Protein AF-A0A2N6M618-F1 (afdb_monomer)

Secondary structure (DSSP, 8-state):
--BTTTTT-HHHHHHHHHHHHHHHHHHHHHHHHHTTS-S-SEEEE---SEEEEEEE---SSTTTT-EEEEEE--STTPPPBPTT-SEEEETTEEEEEEEEEE--BS-GGG-B--EEEEEEEEESSSSPEEEEEEEEE--

Mean predicted aligned error: 4.78 Å

Radius of gyration: 16.35 Å; Cα contacts (8 Å, |Δi|>4): 254; chains: 1; bounding box: 36×36×44 Å

Solvent-accessible surface area (backbone atoms only — not comparable to full-atom values): 8039 Å² total; per-residue (Å²): 119,62,39,55,86,52,48,85,34,71,69,48,48,51,53,50,54,52,48,42,55,50,36,39,53,48,41,74,76,46,41,82,77,38,73,86,50,70,92,55,78,69,45,81,41,73,73,45,33,25,42,33,37,34,31,30,30,79,62,86,51,61,56,37,65,28,39,34,37,34,52,26,62,91,70,65,77,47,38,36,71,31,90,83,57,49,61,42,64,54,96,87,40,64,37,30,39,48,82,42,79,48,41,31,45,74,56,84,92,59,53,44,72,54,44,68,52,78,47,74,46,81,44,84,62,90,73,66,39,75,50,80,41,83,44,77,50,73,134

Organism: NCBI:txid2019670

Structure (mmCIF, N/CA/C/O backbone):
data_AF-A0A2N6M618-F1
#
_entry.id   AF-A0A2N6M618-F1
#
loop_
_atom_site.group_PDB
_atom_site.id
_atom_site.type_symbol
_atom_site.label_atom_id
_atom_site.label_alt_id
_atom_site.label_comp_id
_atom_site.label_asym_id
_atom_site.label_entity_id
_atom_site.label_seq_id
_atom_site.pdbx_PDB_ins_code
_atom_site.Cartn_x
_atom_site.Cartn_y
_atom_site.Cartn_z
_atom_site.occupancy
_atom_site.B_iso_or_equiv
_atom_site.auth_seq_id
_atom_site.auth_comp_id
_atom_site.auth_asym_id
_atom_site.auth_atom_id
_atom_site.pdbx_PDB_model_num
ATOM 1 N N . MET A 1 1 ? 2.756 5.069 -1.826 1.00 75.69 1 MET A N 1
ATOM 2 C CA . MET A 1 1 ? 3.458 4.538 -3.015 1.00 75.69 1 MET A CA 1
ATOM 3 C C . MET A 1 1 ? 4.900 5.024 -2.992 1.00 75.69 1 MET A C 1
ATOM 5 O O . MET A 1 1 ? 5.102 6.216 -2.778 1.00 75.69 1 MET A O 1
ATOM 9 N N . LEU A 1 2 ? 5.877 4.140 -3.214 1.00 80.00 2 LEU A N 1
ATOM 10 C CA . LEU A 1 2 ? 7.321 4.457 -3.218 1.00 80.00 2 LEU A CA 1
ATOM 11 C C . LEU A 1 2 ? 7.881 4.566 -4.647 1.00 80.00 2 LEU A C 1
ATOM 13 O O . LEU A 1 2 ? 9.013 4.183 -4.950 1.00 80.00 2 LEU A O 1
ATOM 17 N N . GLU A 1 3 ? 7.067 5.099 -5.552 1.00 80.81 3 GLU A N 1
ATOM 18 C CA . GLU A 1 3 ? 7.469 5.371 -6.925 1.00 80.81 3 GLU A CA 1
ATOM 19 C C . GLU A 1 3 ? 8.442 6.549 -6.983 1.00 80.81 3 GLU A C 1
ATOM 21 O O . GLU A 1 3 ? 8.221 7.581 -6.348 1.00 80.81 3 GLU A O 1
ATOM 26 N N . ALA A 1 4 ? 9.487 6.407 -7.797 1.00 85.25 4 ALA A N 1
ATOM 27 C CA . ALA A 1 4 ? 10.642 7.295 -7.850 1.00 85.25 4 ALA A CA 1
ATOM 28 C C . ALA A 1 4 ? 10.324 8.792 -7.975 1.00 85.25 4 ALA A C 1
ATOM 30 O O . ALA A 1 4 ? 11.023 9.609 -7.385 1.00 85.25 4 ALA A O 1
ATOM 31 N N . THR A 1 5 ? 9.301 9.176 -8.739 1.00 83.31 5 THR A N 1
ATOM 32 C CA . THR A 1 5 ? 9.055 10.587 -9.073 1.00 83.31 5 THR A CA 1
ATOM 33 C C . THR A 1 5 ? 8.032 11.280 -8.184 1.00 83.31 5 THR A C 1
ATOM 35 O O . THR A 1 5 ? 8.065 12.506 -8.067 1.00 83.31 5 THR A O 1
ATOM 38 N N . LYS A 1 6 ? 7.101 10.528 -7.587 1.00 85.56 6 LYS A N 1
ATOM 39 C CA . LYS A 1 6 ? 5.949 11.096 -6.873 1.00 85.56 6 LYS A CA 1
ATOM 40 C C . LYS A 1 6 ? 5.994 10.934 -5.360 1.00 85.56 6 LYS A C 1
ATOM 42 O O . LYS A 1 6 ? 5.269 11.659 -4.685 1.00 85.56 6 LYS A O 1
ATOM 47 N N . TRP A 1 7 ? 6.823 10.041 -4.824 1.00 86.50 7 TRP A N 1
ATOM 48 C CA . TRP A 1 7 ? 6.753 9.658 -3.410 1.00 86.50 7 TRP A CA 1
ATOM 49 C C . TRP A 1 7 ? 6.946 10.827 -2.424 1.00 86.50 7 TRP A C 1
ATOM 51 O O . TRP A 1 7 ? 6.263 10.856 -1.407 1.00 86.50 7 TRP A O 1
ATOM 61 N N . ASN A 1 8 ? 7.811 11.802 -2.741 1.00 88.56 8 ASN A N 1
ATOM 62 C CA . ASN A 1 8 ? 8.138 12.937 -1.862 1.00 88.56 8 ASN A CA 1
ATOM 63 C C . ASN A 1 8 ? 7.629 14.298 -2.373 1.00 88.56 8 ASN A C 1
ATOM 65 O O . ASN A 1 8 ? 8.180 15.346 -2.046 1.00 88.56 8 ASN A O 1
ATOM 69 N N . GLN A 1 9 ? 6.632 14.312 -3.260 1.00 90.69 9 GLN A N 1
ATOM 70 C CA . GLN A 1 9 ? 6.069 15.580 -3.737 1.00 90.69 9 GLN A CA 1
ATOM 71 C C . GLN A 1 9 ? 5.127 16.162 -2.688 1.00 90.69 9 GLN A C 1
ATOM 73 O O . GLN A 1 9 ? 4.328 15.418 -2.130 1.00 90.69 9 GLN A O 1
ATOM 78 N N . GLY A 1 10 ? 5.139 17.484 -2.489 1.00 91.06 10 GLY A N 1
ATOM 79 C CA . GLY A 1 10 ? 4.280 18.147 -1.495 1.00 91.06 10 GLY A CA 1
ATOM 80 C C . GLY A 1 10 ? 2.795 17.776 -1.607 1.00 91.06 10 GLY A C 1
ATOM 81 O O . GLY A 1 10 ? 2.137 17.582 -0.595 1.00 91.06 10 GLY A O 1
ATOM 82 N N . GLN A 1 11 ? 2.286 17.564 -2.826 1.00 89.06 11 GLN A N 1
ATOM 83 C CA . GLN A 1 11 ? 0.923 17.063 -3.050 1.00 89.06 11 GLN A CA 1
ATOM 84 C C . GLN A 1 11 ? 0.710 15.643 -2.503 1.00 89.06 11 GLN A C 1
ATOM 86 O O . GLN A 1 11 ? -0.321 15.365 -1.903 1.00 89.06 11 GLN A O 1
ATOM 91 N N . THR A 1 12 ? 1.680 14.745 -2.693 1.00 90.12 12 THR A N 1
ATOM 92 C CA . THR A 1 12 ? 1.642 13.378 -2.152 1.00 90.12 12 THR A CA 1
ATOM 93 C C . THR A 1 12 ? 1.679 13.395 -0.630 1.00 90.12 12 THR A C 1
ATOM 95 O O . THR A 1 12 ? 0.918 12.660 -0.005 1.00 90.12 12 THR A O 1
ATOM 98 N N . LEU A 1 13 ? 2.531 14.245 -0.043 1.00 92.31 13 LEU A N 1
ATOM 99 C CA . LEU A 1 13 ? 2.618 14.407 1.409 1.00 92.31 13 LEU A CA 1
ATOM 100 C C . LEU A 1 13 ? 1.276 14.912 1.963 1.00 92.31 13 LEU A C 1
ATOM 102 O O . LEU A 1 13 ? 0.699 14.256 2.817 1.00 92.31 13 LEU A O 1
ATOM 106 N N . ALA A 1 14 ? 0.711 15.971 1.372 1.00 94.19 14 ALA A N 1
ATOM 107 C CA . ALA A 1 14 ? -0.573 16.535 1.791 1.00 94.19 14 ALA A CA 1
ATOM 108 C C . ALA A 1 14 ? -1.744 15.542 1.671 1.00 94.19 14 ALA A C 1
ATOM 110 O O . ALA A 1 14 ? -2.596 15.484 2.553 1.00 94.19 14 ALA A O 1
ATOM 111 N N . VAL A 1 15 ? -1.800 14.741 0.598 1.00 92.19 15 VAL A N 1
ATOM 112 C CA . VAL A 1 15 ? -2.825 13.689 0.454 1.00 92.19 15 VAL A CA 1
ATOM 113 C C . VAL A 1 15 ? -2.660 12.616 1.523 1.00 92.19 15 VAL A C 1
ATOM 115 O O . VAL A 1 15 ? -3.655 12.152 2.072 1.00 9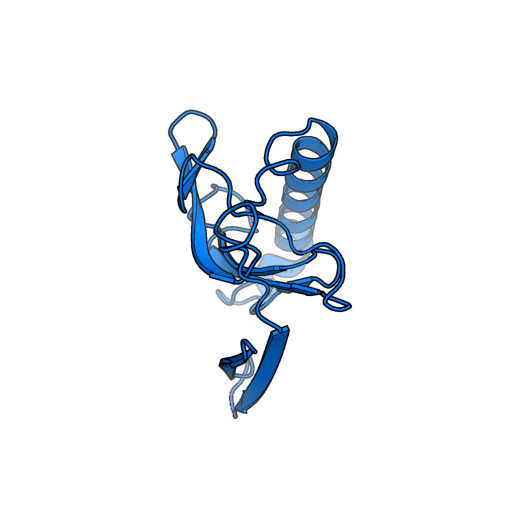2.19 15 VAL A O 1
ATOM 118 N N . ARG A 1 16 ? -1.423 12.211 1.821 1.00 92.25 16 ARG A N 1
ATOM 119 C CA . ARG A 1 16 ? -1.152 11.228 2.870 1.00 92.25 16 ARG A CA 1
ATOM 120 C C . ARG A 1 16 ? -1.566 11.767 4.233 1.00 92.25 16 ARG A C 1
ATOM 122 O O . ARG A 1 16 ? -2.317 11.077 4.906 1.00 92.25 16 ARG A O 1
ATOM 129 N N . ASP A 1 17 ? -1.157 12.980 4.593 1.00 94.38 17 ASP A N 1
ATOM 130 C CA . ASP A 1 17 ? -1.519 13.606 5.870 1.00 94.38 17 ASP A CA 1
ATOM 131 C C . ASP A 1 17 ? -3.041 13.721 5.996 1.00 94.38 17 ASP A C 1
ATOM 133 O O . ASP A 1 17 ? -3.623 13.307 6.993 1.00 94.38 17 ASP A O 1
ATOM 137 N N . ARG A 1 18 ? -3.718 14.135 4.917 1.00 96.31 18 ARG A N 1
ATOM 138 C CA . ARG A 1 18 ? -5.180 14.191 4.902 1.00 96.31 18 ARG A CA 1
ATOM 139 C C . ARG A 1 18 ? -5.834 12.819 5.068 1.00 96.31 18 ARG A C 1
ATOM 141 O O . ARG A 1 18 ? -6.890 12.728 5.689 1.00 96.31 18 ARG A O 1
ATOM 148 N N . LEU A 1 19 ? -5.261 11.765 4.486 1.00 94.06 19 LEU A N 1
ATOM 149 C CA . LEU A 1 19 ? -5.757 10.406 4.695 1.00 94.06 19 LEU A CA 1
ATOM 150 C C . LEU A 1 19 ? -5.608 9.992 6.160 1.00 94.06 19 LEU A C 1
ATOM 152 O O . LEU A 1 19 ? -6.559 9.418 6.681 1.00 94.06 19 LEU A O 1
ATOM 156 N N . ARG A 1 20 ? -4.493 10.328 6.825 1.00 95.12 20 ARG A N 1
ATOM 157 C CA . ARG A 1 20 ? -4.317 10.076 8.269 1.00 95.12 20 ARG A CA 1
ATOM 158 C C . ARG A 1 20 ? -5.435 10.712 9.080 1.00 95.12 20 ARG A C 1
ATOM 160 O O . ARG A 1 20 ? -6.137 10.007 9.793 1.00 95.12 20 ARG A O 1
ATOM 167 N N . ASP A 1 21 ? -5.692 12.003 8.860 1.00 97.19 21 ASP A N 1
ATOM 168 C CA . ASP A 1 21 ? -6.769 12.721 9.554 1.00 97.19 21 ASP A CA 1
ATOM 169 C C . ASP A 1 21 ? -8.134 12.049 9.358 1.00 97.19 21 ASP A C 1
ATOM 171 O O . ASP A 1 21 ? -8.962 12.011 10.266 1.00 97.19 21 ASP A O 1
ATOM 175 N N . VAL A 1 22 ? -8.399 11.545 8.147 1.00 96.62 22 VAL A N 1
ATOM 176 C CA . VAL A 1 22 ? -9.650 10.843 7.846 1.00 96.62 22 VAL A CA 1
ATOM 177 C C . VAL A 1 22 ? -9.715 9.520 8.603 1.00 96.62 22 VAL A C 1
ATOM 179 O O . VAL A 1 22 ? -10.743 9.246 9.215 1.00 96.62 22 VAL A O 1
ATOM 182 N N . PHE A 1 23 ? -8.650 8.716 8.595 1.00 95.75 23 PHE A N 1
ATOM 183 C CA . PHE A 1 23 ? -8.605 7.469 9.359 1.00 95.75 23 PHE A CA 1
ATOM 184 C C . PHE A 1 23 ? -8.770 7.719 10.861 1.00 95.75 23 PHE A C 1
ATOM 186 O O . PHE A 1 23 ? -9.555 7.016 11.494 1.00 95.75 23 PHE A O 1
ATOM 193 N N . ASP A 1 24 ? -8.112 8.740 11.411 1.00 96.50 24 ASP A N 1
ATOM 194 C CA . ASP A 1 24 ? -8.231 9.123 12.821 1.00 96.50 24 ASP A CA 1
ATOM 195 C C . ASP A 1 24 ? -9.655 9.570 13.170 1.00 96.50 24 ASP A C 1
ATOM 197 O O . ASP A 1 24 ? -10.215 9.140 14.179 1.00 96.50 24 ASP A O 1
ATOM 201 N N . ALA A 1 25 ? -10.284 10.379 12.313 1.00 97.06 25 ALA A N 1
ATOM 202 C CA . ALA A 1 25 ? -11.672 10.788 12.499 1.00 97.06 25 ALA A CA 1
ATOM 203 C C . ALA A 1 25 ? -12.631 9.587 12.449 1.00 97.06 25 ALA A C 1
ATOM 205 O O . ALA A 1 25 ? -13.519 9.473 13.290 1.00 97.06 25 ALA A O 1
ATOM 206 N N . VAL A 1 26 ? -12.439 8.649 11.513 1.00 95.19 26 VAL A N 1
ATOM 207 C CA . VAL A 1 26 ? -13.231 7.408 11.476 1.00 95.19 26 VAL A CA 1
ATOM 208 C C . VAL A 1 26 ? -13.000 6.579 12.743 1.00 95.19 26 VAL A C 1
ATOM 210 O O . VAL A 1 26 ? -13.961 6.080 13.324 1.00 95.19 26 VAL A O 1
ATOM 213 N N . ALA A 1 27 ? -11.759 6.461 13.215 1.00 94.50 27 ALA A N 1
ATOM 214 C CA . ALA A 1 27 ? -11.439 5.749 14.449 1.00 94.50 27 ALA A CA 1
ATOM 215 C C . ALA A 1 27 ? -12.157 6.345 15.667 1.00 94.50 27 ALA A C 1
ATOM 217 O O . ALA A 1 27 ? -12.652 5.598 16.509 1.00 94.50 27 ALA A O 1
ATOM 218 N N . ALA A 1 28 ? -12.243 7.674 15.745 1.00 95.62 28 ALA A N 1
ATOM 219 C CA . ALA A 1 28 ? -12.943 8.364 16.822 1.00 95.62 28 ALA A CA 1
ATOM 220 C C . ALA A 1 28 ? -14.449 8.049 16.834 1.00 95.62 28 ALA A C 1
ATOM 222 O O . ALA A 1 28 ? -15.024 7.860 17.904 1.00 95.62 28 ALA A O 1
ATOM 223 N N . GLU A 1 29 ? -15.071 7.940 15.658 1.00 95.50 29 GLU A N 1
ATOM 224 C CA . GLU A 1 29 ? -16.517 7.720 15.531 1.00 95.50 29 GLU A CA 1
ATOM 225 C C . GLU A 1 29 ? -16.925 6.243 15.652 1.00 95.50 29 GLU A C 1
ATOM 227 O O . GLU A 1 29 ? -17.942 5.926 16.268 1.00 95.50 29 GLU A O 1
ATOM 232 N N . VAL A 1 30 ? -16.154 5.318 15.063 1.00 92.88 30 VAL A N 1
ATOM 233 C CA . VAL A 1 30 ? -16.542 3.895 14.965 1.00 92.88 30 VAL A CA 1
ATOM 234 C C . VAL A 1 30 ? -15.525 2.919 15.552 1.00 92.88 30 VAL A C 1
ATOM 236 O O . VAL A 1 30 ? -15.752 1.711 15.519 1.00 92.88 30 VAL A O 1
ATOM 239 N N . GLY A 1 31 ? -14.413 3.392 16.117 1.00 89.38 31 GLY A N 1
ATOM 240 C CA . GLY A 1 31 ? -13.346 2.525 16.630 1.00 89.38 31 GLY A CA 1
ATOM 241 C C . GLY A 1 31 ? -13.798 1.587 17.750 1.00 89.38 31 GLY A C 1
ATOM 242 O O . GLY A 1 31 ? -13.336 0.450 17.824 1.00 89.38 31 GLY A O 1
ATOM 243 N N . SER A 1 32 ? -14.767 2.002 18.571 1.00 91.19 32 SER A N 1
ATOM 244 C CA . SER A 1 32 ? -15.379 1.136 19.588 1.00 91.19 32 SER A CA 1
ATOM 245 C C . SER A 1 32 ? -16.138 -0.053 18.981 1.00 91.19 32 SER A C 1
ATOM 247 O O . SER A 1 32 ? -16.162 -1.124 19.580 1.00 91.19 32 SER A O 1
ATOM 249 N N . LEU A 1 33 ? -16.689 0.103 17.771 1.00 88.50 33 LEU A N 1
ATOM 250 C CA . LEU A 1 33 ? -17.387 -0.949 17.016 1.00 88.50 33 LEU A CA 1
ATOM 251 C C . LEU A 1 33 ? -16.423 -1.909 16.307 1.00 88.50 33 LEU A C 1
ATOM 253 O O . LEU A 1 33 ? -16.813 -2.994 15.865 1.00 88.50 33 LEU A O 1
ATOM 257 N N . ALA A 1 34 ? -15.161 -1.507 16.146 1.00 83.50 34 ALA A N 1
ATOM 258 C CA . ALA A 1 34 ? -14.156 -2.351 15.520 1.00 83.50 34 ALA A CA 1
ATOM 259 C C . ALA A 1 34 ? -13.782 -3.541 16.421 1.00 83.50 34 ALA A C 1
ATOM 261 O O . ALA A 1 34 ? -13.359 -4.570 15.899 1.00 83.50 34 ALA A O 1
ATOM 262 N N . GLU A 1 35 ? -13.984 -3.438 17.743 1.00 84.44 35 GLU A N 1
ATOM 263 C CA . GLU A 1 35 ? -13.703 -4.502 18.724 1.00 84.44 35 GLU A CA 1
ATOM 264 C C . GLU A 1 35 ? -12.271 -5.062 18.594 1.00 84.44 35 GLU A C 1
ATOM 266 O O . GLU A 1 35 ? -12.027 -6.265 18.652 1.00 84.44 35 GLU A O 1
ATOM 271 N N . GLY A 1 36 ? -11.301 -4.171 18.363 1.00 79.25 36 GLY A N 1
ATOM 272 C CA . GLY A 1 36 ? -9.893 -4.534 18.169 1.00 79.25 36 GLY A CA 1
ATOM 273 C C . GLY A 1 36 ? -9.538 -5.032 16.763 1.00 79.25 36 GLY A C 1
ATOM 274 O O . GLY A 1 36 ? -8.379 -5.363 16.516 1.00 79.25 36 GLY A O 1
ATOM 275 N N . ARG A 1 37 ? -10.493 -5.068 15.824 1.00 82.06 37 ARG A N 1
ATOM 276 C CA . ARG A 1 37 ? -10.213 -5.313 14.402 1.00 82.06 37 ARG A CA 1
ATOM 277 C C . ARG A 1 37 ? -9.609 -4.069 13.736 1.00 82.06 37 ARG A C 1
ATOM 279 O O . ARG A 1 37 ? -9.885 -2.951 14.176 1.00 82.06 37 ARG A O 1
ATOM 286 N N . PRO A 1 38 ? -8.828 -4.235 12.654 1.00 80.12 38 PRO A N 1
ATOM 287 C CA . PRO A 1 38 ? -8.426 -3.114 11.813 1.00 80.12 38 PRO A CA 1
ATOM 288 C C . PRO A 1 38 ? -9.648 -2.348 11.290 1.00 80.12 38 PRO A C 1
ATOM 290 O O . PRO A 1 38 ? -10.657 -2.957 10.938 1.00 80.12 38 PRO A O 1
ATOM 293 N N . LEU A 1 39 ? -9.544 -1.020 11.181 1.00 88.81 39 LEU A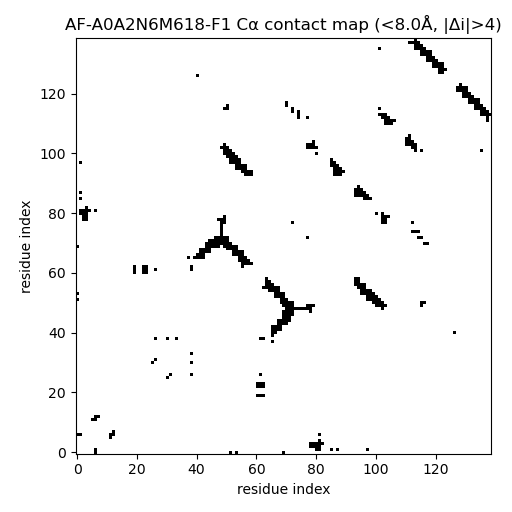 N 1
ATOM 294 C CA . LEU A 1 39 ? -10.591 -0.207 10.542 1.00 88.81 39 LEU A CA 1
ATOM 295 C C . LEU A 1 39 ? -10.753 -0.556 9.059 1.00 88.81 39 LEU A C 1
ATOM 297 O O . LEU A 1 39 ? -11.850 -0.464 8.512 1.00 88.81 39 LEU A O 1
ATOM 301 N N . VAL A 1 40 ? -9.654 -0.956 8.414 1.00 90.88 40 VAL A N 1
ATOM 302 C CA . VAL A 1 40 ? -9.615 -1.435 7.032 1.00 90.88 40 VAL A CA 1
ATOM 303 C C . VAL A 1 40 ? -8.627 -2.594 6.937 1.00 90.88 40 VAL A C 1
ATOM 305 O O . VAL A 1 40 ? -7.458 -2.446 7.285 1.00 90.88 40 VAL A O 1
ATOM 308 N N . ASP A 1 41 ? -9.081 -3.740 6.430 1.00 88.31 41 ASP A N 1
ATOM 309 C CA . ASP A 1 41 ? -8.242 -4.938 6.279 1.00 88.31 41 ASP A CA 1
ATOM 310 C C . ASP A 1 41 ? -7.280 -4.850 5.078 1.00 88.31 41 ASP A C 1
ATOM 312 O O . ASP A 1 41 ? -6.137 -5.317 5.133 1.00 88.31 41 ASP A O 1
ATOM 316 N N . LEU A 1 42 ? -7.747 -4.260 3.972 1.00 91.06 42 LEU A N 1
ATOM 317 C CA . LEU A 1 42 ? -7.010 -4.149 2.715 1.00 91.06 42 LEU A CA 1
ATOM 318 C C . LEU A 1 42 ? -7.467 -2.927 1.914 1.00 91.06 42 LEU A C 1
ATOM 320 O O . LEU A 1 42 ? -8.648 -2.795 1.593 1.00 91.06 42 LEU A O 1
ATOM 324 N N . VAL A 1 43 ? -6.520 -2.083 1.508 1.00 93.12 43 VAL A N 1
ATOM 325 C CA . VAL A 1 43 ? -6.768 -0.988 0.565 1.00 93.12 43 VAL A CA 1
ATOM 326 C C . VAL A 1 43 ? -6.292 -1.380 -0.829 1.00 93.12 43 VAL A C 1
ATOM 328 O O . VAL A 1 43 ? -5.131 -1.737 -1.018 1.00 93.12 43 VAL A O 1
ATOM 331 N N . LEU A 1 44 ? -7.174 -1.255 -1.822 1.00 91.38 44 LEU A N 1
ATOM 332 C CA . LEU A 1 44 ? -6.833 -1.377 -3.240 1.00 91.38 44 LEU A CA 1
ATOM 333 C C . LEU A 1 44 ? -6.837 0.009 -3.882 1.00 91.38 44 LEU A C 1
ATOM 335 O O . LEU A 1 44 ? -7.832 0.728 -3.808 1.00 91.38 44 LEU A O 1
ATOM 339 N N . ASN A 1 45 ? -5.738 0.387 -4.529 1.00 85.88 45 ASN A N 1
ATOM 340 C CA . ASN A 1 45 ? -5.630 1.665 -5.223 1.00 85.88 45 ASN A CA 1
ATOM 341 C C . ASN A 1 45 ? -5.231 1.470 -6.689 1.00 85.88 45 ASN A C 1
ATOM 343 O O . ASN A 1 45 ? -4.172 0.916 -6.986 1.00 85.88 45 ASN A O 1
ATOM 347 N N . SER A 1 46 ? -6.063 1.973 -7.603 1.00 71.50 46 SER A N 1
ATOM 348 C CA . SER A 1 46 ? -5.823 1.928 -9.044 1.00 71.50 46 SER A CA 1
ATOM 349 C C . SER A 1 46 ? -5.403 3.298 -9.567 1.00 71.50 46 SER A C 1
ATOM 351 O O . SER A 1 46 ? -6.245 4.132 -9.897 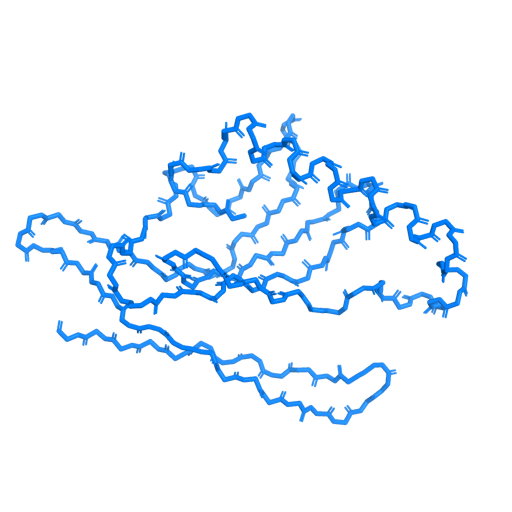1.00 71.50 46 SER A O 1
ATOM 353 N N . HIS A 1 47 ? -4.100 3.549 -9.655 1.00 67.19 47 HIS A N 1
ATOM 354 C CA . HIS A 1 47 ? -3.607 4.759 -10.327 1.00 67.19 47 HIS A CA 1
ATOM 355 C C . HIS A 1 47 ? -2.132 4.687 -10.726 1.00 67.19 47 HIS A C 1
ATOM 357 O O . HIS A 1 47 ? -1.701 5.331 -11.683 1.00 67.19 47 HIS A O 1
ATOM 363 N N . ALA A 1 48 ? -1.323 3.924 -9.994 1.00 63.81 48 ALA A N 1
ATOM 364 C CA . ALA A 1 48 ? 0.090 3.831 -10.315 1.00 63.81 48 ALA A CA 1
ATOM 365 C C . ALA A 1 48 ? 0.315 3.034 -11.593 1.00 63.81 48 ALA A C 1
ATOM 367 O O . ALA A 1 48 ? -0.464 2.155 -11.913 1.00 63.81 48 ALA A O 1
ATOM 368 N N . GLN A 1 49 ? 1.402 3.318 -12.304 1.00 83.69 49 GLN A N 1
ATOM 369 C CA . GLN A 1 49 ? 1.897 2.474 -13.393 1.00 83.69 49 GLN A CA 1
ATOM 370 C C . GL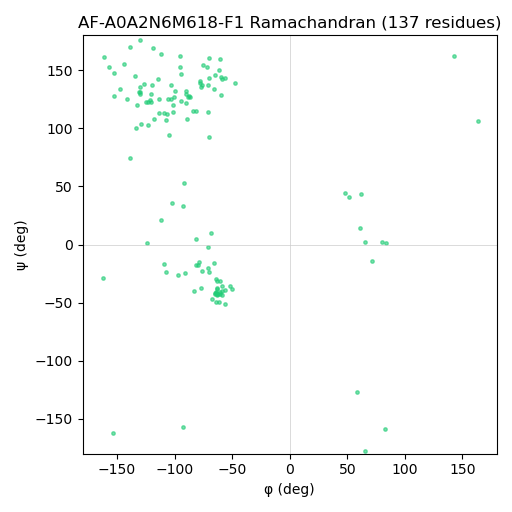N A 1 49 ? 2.917 1.483 -12.803 1.00 83.69 49 GLN A C 1
ATOM 372 O O . GLN A 1 49 ? 4.080 1.447 -13.208 1.00 83.69 49 GLN A O 1
ATOM 377 N N . CYS A 1 50 ? 2.503 0.769 -11.761 1.00 87.81 50 CYS A N 1
ATOM 378 C CA . CYS A 1 50 ? 3.240 -0.297 -11.093 1.00 87.81 50 CYS A CA 1
ATOM 379 C C . CYS A 1 50 ? 2.259 -1.150 -10.278 1.00 87.81 50 CYS A C 1
ATOM 381 O O . CYS A 1 50 ? 1.151 -0.711 -9.955 1.00 87.81 50 CYS A O 1
ATOM 383 N N . LEU A 1 51 ? 2.696 -2.358 -9.935 1.00 91.69 51 LEU A N 1
ATOM 384 C CA . LEU A 1 51 ? 2.103 -3.139 -8.862 1.00 91.69 51 LEU A CA 1
ATOM 385 C C . LEU A 1 51 ? 3.006 -3.008 -7.636 1.00 91.69 51 LEU A C 1
ATOM 387 O O . LEU A 1 51 ? 4.177 -3.373 -7.685 1.00 91.69 51 LEU A O 1
ATOM 391 N N . GLU A 1 52 ? 2.475 -2.480 -6.543 1.00 93.06 52 GLU A N 1
ATOM 392 C CA . GLU A 1 52 ? 3.196 -2.344 -5.282 1.00 93.06 52 GLU A CA 1
ATOM 393 C C . GLU A 1 52 ? 2.344 -2.876 -4.130 1.00 93.06 52 GLU A C 1
ATOM 395 O O . GLU A 1 52 ? 1.181 -2.503 -3.990 1.00 93.06 52 GLU A O 1
ATOM 400 N N . TYR A 1 53 ? 2.938 -3.725 -3.294 1.00 94.81 53 TYR A N 1
ATOM 401 C CA . TYR A 1 53 ? 2.393 -4.068 -1.986 1.00 94.81 53 TYR A CA 1
ATOM 402 C C . TYR A 1 53 ? 3.158 -3.284 -0.924 1.00 94.81 53 TYR A C 1
ATOM 404 O O . TYR A 1 53 ? 4.355 -3.491 -0.716 1.00 94.81 53 TYR A O 1
ATOM 412 N N . LEU A 1 54 ? 2.444 -2.379 -0.268 1.00 94.50 54 LEU A N 1
ATOM 413 C CA . LEU A 1 54 ? 2.917 -1.532 0.809 1.00 94.50 54 LEU A CA 1
ATOM 414 C C . LEU A 1 54 ? 2.186 -1.902 2.098 1.00 94.50 54 LEU A C 1
ATOM 416 O O . LEU A 1 54 ? 0.983 -2.143 2.085 1.00 94.50 54 LEU A O 1
ATOM 420 N N . GLN A 1 55 ? 2.890 -1.869 3.217 1.00 95.88 55 GLN A N 1
ATOM 421 C CA . GLN A 1 55 ? 2.279 -1.903 4.537 1.00 95.88 55 GLN A CA 1
ATOM 422 C C . GLN A 1 55 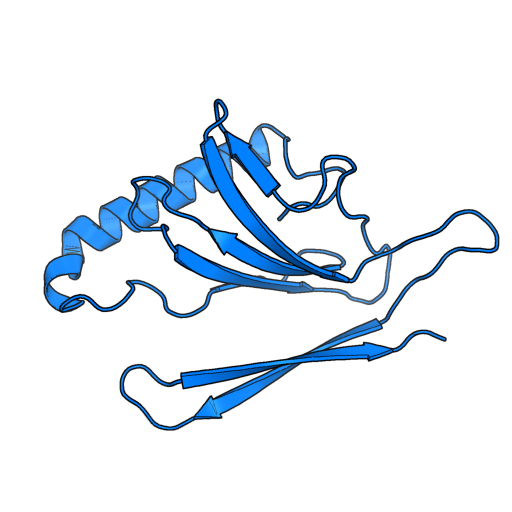? 2.675 -0.637 5.293 1.00 95.88 55 GLN A C 1
ATOM 424 O O . GLN A 1 55 ? 3.858 -0.288 5.320 1.00 95.88 55 GLN A O 1
ATOM 429 N N . THR A 1 56 ? 1.709 0.074 5.872 1.00 95.38 56 THR A N 1
ATOM 430 C CA . THR A 1 56 ? 2.013 1.118 6.862 1.00 95.38 56 THR A CA 1
ATOM 431 C C . THR A 1 56 ? 2.507 0.445 8.138 1.00 95.38 56 THR A C 1
ATOM 433 O O . THR A 1 56 ? 2.055 -0.639 8.482 1.00 95.38 56 THR A O 1
ATOM 436 N N . MET A 1 57 ? 3.470 1.043 8.827 1.00 95.69 57 MET A N 1
ATOM 437 C CA . MET A 1 57 ? 3.981 0.506 10.092 1.00 95.69 57 MET A CA 1
ATOM 438 C C . MET A 1 57 ? 3.207 1.135 11.254 1.00 95.69 57 MET A C 1
ATOM 440 O O . MET A 1 57 ? 2.087 1.609 11.067 1.00 95.69 57 MET A O 1
ATOM 444 N N . ASP A 1 58 ? 3.790 1.158 12.448 1.00 94.12 58 ASP A N 1
ATOM 445 C CA . ASP A 1 58 ? 3.273 1.960 13.550 1.00 94.12 58 ASP A CA 1
ATOM 446 C C . ASP A 1 58 ? 3.493 3.453 13.255 1.00 94.12 58 ASP A C 1
ATOM 448 O O . ASP A 1 58 ? 4.558 4.013 13.526 1.00 94.12 58 ASP A O 1
ATOM 452 N N . THR A 1 59 ? 2.497 4.106 12.652 1.00 92.56 59 THR A N 1
ATOM 453 C CA . THR A 1 59 ? 2.544 5.544 12.363 1.00 92.56 59 THR A CA 1
ATOM 454 C C . THR A 1 59 ? 2.166 6.374 13.586 1.00 92.56 59 THR A C 1
ATOM 456 O O . THR A 1 59 ? 2.583 7.527 13.670 1.00 92.56 59 THR A O 1
ATOM 459 N N . GLY A 1 60 ? 1.515 5.779 14.590 1.00 92.50 60 GLY A N 1
ATOM 460 C CA . GLY A 1 60 ? 0.874 6.484 15.706 1.00 92.50 60 GLY A CA 1
ATOM 461 C C . GLY A 1 60 ? -0.541 6.981 15.383 1.00 92.50 60 GLY A C 1
ATOM 462 O O . GLY A 1 60 ? -1.172 7.592 16.238 1.00 92.50 60 GLY A O 1
ATOM 463 N N . HIS A 1 61 ? -1.030 6.695 14.176 1.00 93.75 61 HIS A N 1
ATOM 464 C CA . HIS A 1 61 ? -2.358 7.058 13.690 1.00 93.75 61 HIS A CA 1
ATOM 465 C C . HIS A 1 61 ? -3.175 5.807 13.356 1.00 93.75 61 HIS A C 1
ATOM 467 O O . HIS A 1 61 ? -2.649 4.688 13.285 1.00 93.75 61 HIS A O 1
ATOM 473 N N . ALA A 1 62 ? -4.468 5.991 13.121 1.00 93.50 62 ALA A N 1
ATOM 474 C CA . ALA A 1 62 ? -5.412 4.919 12.848 1.00 93.50 62 ALA A CA 1
ATOM 475 C C . ALA A 1 62 ? -5.150 4.166 11.531 1.00 93.50 62 ALA A C 1
ATOM 477 O O . ALA A 1 62 ? -5.648 3.051 11.367 1.00 93.50 62 ALA A O 1
ATOM 478 N N . GLU A 1 63 ? -4.341 4.708 10.610 1.00 92.69 63 GLU A N 1
ATOM 479 C CA . GLU A 1 63 ? -3.894 3.976 9.420 1.00 92.69 63 GLU A CA 1
ATOM 480 C C . GLU A 1 63 ? -2.700 3.035 9.654 1.00 92.69 63 GLU A C 1
ATOM 482 O O . GLU A 1 63 ? -2.182 2.457 8.694 1.00 92.69 63 GLU A O 1
ATOM 487 N N . SER A 1 64 ? -2.236 2.872 10.897 1.00 93.19 64 SER A N 1
ATOM 488 C CA . SER A 1 64 ? -1.117 1.984 11.236 1.00 93.19 64 SER A CA 1
ATOM 489 C C . SER A 1 64 ? -1.388 0.524 10.857 1.00 93.19 64 SER A C 1
ATOM 491 O O . SER A 1 64 ? -2.496 0.018 11.022 1.00 93.19 64 SER A O 1
ATOM 493 N N . ASN A 1 65 ? -0.350 -0.192 10.412 1.00 93.12 65 ASN A N 1
ATOM 494 C CA . ASN A 1 65 ? -0.389 -1.629 10.088 1.00 93.12 65 ASN A CA 1
ATOM 495 C C . ASN A 1 65 ? -1.364 -2.046 8.966 1.00 93.12 65 ASN A C 1
ATOM 497 O O . ASN A 1 65 ? -1.619 -3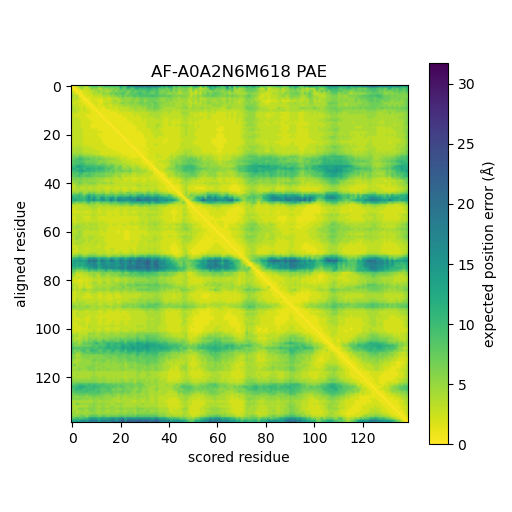.240 8.789 1.00 93.12 65 ASN A O 1
ATOM 501 N N . ILE A 1 66 ? -1.878 -1.099 8.176 1.00 94.00 66 ILE A N 1
ATOM 502 C CA . ILE A 1 66 ? -2.786 -1.363 7.056 1.00 94.00 66 ILE A CA 1
ATOM 503 C C . ILE A 1 66 ? -2.010 -1.882 5.844 1.00 94.00 66 ILE A C 1
ATOM 505 O O . ILE A 1 66 ? -0.944 -1.377 5.479 1.00 94.00 66 ILE A O 1
ATOM 509 N N . ASN A 1 67 ? -2.597 -2.873 5.175 1.00 94.38 67 ASN A N 1
ATOM 510 C CA . ASN A 1 67 ? -2.107 -3.403 3.909 1.00 94.38 67 ASN A CA 1
ATOM 511 C C . ASN A 1 67 ? -2.660 -2.586 2.737 1.00 94.38 67 ASN A C 1
ATOM 513 O O . ASN A 1 67 ? -3.872 -2.435 2.582 1.00 94.38 67 ASN A O 1
ATOM 517 N N . TRP A 1 68 ? -1.769 -2.110 1.875 1.00 94.06 68 TRP A N 1
ATOM 518 C CA . TRP A 1 68 ? -2.083 -1.341 0.678 1.00 94.06 68 TRP A CA 1
ATOM 519 C C . TRP A 1 68 ? -1.554 -2.071 -0.546 1.00 94.06 68 TRP A C 1
ATOM 521 O O . TRP A 1 68 ? -0.354 -2.309 -0.674 1.00 94.06 68 TRP A O 1
ATOM 531 N N . ILE A 1 69 ? -2.434 -2.372 -1.491 1.00 94.06 69 ILE A N 1
ATOM 532 C CA . ILE A 1 69 ? -2.032 -2.833 -2.812 1.00 94.06 69 ILE A CA 1
ATOM 533 C C . ILE A 1 69 ? -2.334 -1.727 -3.801 1.00 94.06 69 ILE A C 1
ATOM 535 O O . ILE A 1 69 ? -3.483 -1.382 -4.082 1.00 94.06 69 ILE A O 1
ATOM 539 N N . VAL A 1 70 ? -1.266 -1.176 -4.348 1.00 90.81 70 VAL A N 1
ATOM 540 C CA . VAL A 1 70 ? -1.338 -0.274 -5.478 1.00 90.81 70 VAL A CA 1
ATOM 541 C C . VAL A 1 70 ? -1.268 -1.143 -6.721 1.00 90.81 70 VAL A C 1
ATOM 543 O O . VAL A 1 70 ? -0.230 -1.725 -7.016 1.00 90.81 70 VAL A O 1
ATOM 546 N N . CYS A 1 71 ? -2.381 -1.275 -7.428 1.00 84.88 71 CYS A N 1
ATOM 547 C CA . CYS A 1 71 ? -2.474 -2.066 -8.644 1.00 84.88 71 CYS A CA 1
ATOM 548 C C . CYS A 1 71 ? -3.118 -1.223 -9.743 1.00 84.88 71 CYS A C 1
ATOM 550 O O . CYS A 1 71 ? -4.326 -0.992 -9.771 1.00 84.88 71 CYS A O 1
ATOM 552 N N . GLY A 1 72 ? -2.291 -0.7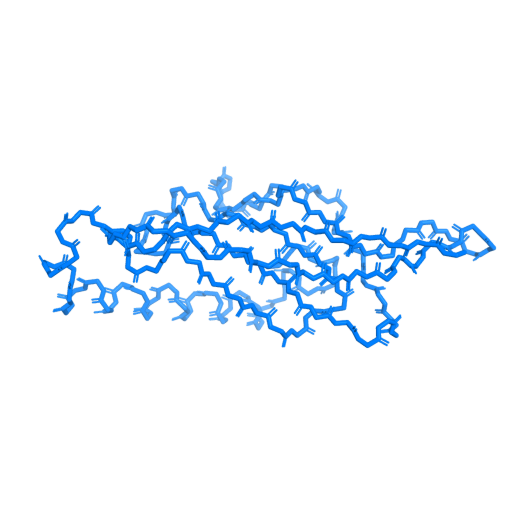46 -10.664 1.00 71.06 72 GLY A N 1
ATOM 553 C CA . GLY A 1 72 ? -2.731 -0.031 -11.849 1.00 71.06 72 GLY A CA 1
ATOM 554 C C . GLY A 1 72 ? -1.709 -0.213 -12.959 1.00 71.06 72 GLY A C 1
ATOM 555 O O . GLY A 1 72 ? -0.511 -0.368 -12.724 1.00 71.06 72 GLY A O 1
ATOM 556 N N . GLY A 1 73 ? -2.169 -0.237 -14.200 1.00 61.25 73 GLY A N 1
ATOM 557 C CA . GLY A 1 73 ? -1.249 -0.337 -15.316 1.00 61.25 73 GLY A CA 1
ATOM 558 C C . GLY A 1 73 ? -1.951 -0.746 -16.584 1.00 61.25 73 GLY A C 1
ATOM 559 O O . GLY A 1 73 ? -2.233 -1.915 -16.799 1.00 61.25 73 GLY A O 1
ATOM 560 N N . SER A 1 74 ? -2.110 0.205 -17.494 1.00 63.53 74 SER A N 1
ATOM 561 C CA . SER A 1 74 ? -2.371 -0.081 -18.905 1.00 63.53 74 SER A CA 1
ATOM 562 C C . SER A 1 74 ? -1.159 -0.712 -19.621 1.00 63.53 74 SER A C 1
ATOM 564 O O . SER A 1 74 ? -1.119 -0.739 -20.844 1.00 63.53 74 SER A O 1
ATOM 566 N N . GLY A 1 75 ? -0.109 -1.122 -18.890 1.00 61.81 75 GLY A N 1
ATOM 567 C CA . GLY A 1 75 ? 1.203 -1.519 -19.427 1.00 61.81 75 GLY A CA 1
ATOM 568 C C . GLY A 1 75 ? 2.043 -0.355 -19.976 1.00 61.81 75 GLY A C 1
ATOM 569 O O . GLY A 1 75 ? 3.256 -0.479 -20.158 1.00 61.81 75 GLY A O 1
ATOM 570 N N . TYR A 1 76 ? 1.437 0.815 -20.196 1.00 64.12 76 TYR A N 1
ATOM 571 C CA . TYR A 1 76 ? 2.109 1.981 -20.753 1.00 64.12 76 TYR A CA 1
ATOM 572 C C . TYR A 1 76 ? 2.778 2.830 -19.661 1.00 64.12 76 TYR A C 1
ATOM 574 O O . TYR A 1 76 ? 2.145 3.257 -18.699 1.00 64.12 76 TYR A O 1
ATOM 582 N N . SER A 1 77 ? 4.070 3.122 -19.846 1.00 76.88 77 SER A N 1
ATOM 583 C CA . SER A 1 77 ? 4.879 4.002 -18.981 1.00 76.88 77 SER A CA 1
ATOM 584 C C . SER A 1 77 ? 5.051 3.548 -17.525 1.00 76.88 77 SER A C 1
ATOM 586 O O . SER A 1 77 ? 5.038 4.369 -16.613 1.00 76.88 77 SER A O 1
ATOM 588 N N . LEU A 1 78 ? 5.313 2.251 -17.320 1.00 86.25 78 LEU A N 1
ATOM 589 C CA . LEU A 1 78 ? 5.666 1.707 -16.006 1.00 86.25 78 LEU A CA 1
ATOM 590 C C . LEU A 1 78 ? 6.740 2.533 -15.285 1.00 86.25 78 LEU A C 1
ATOM 592 O O . LEU A 1 78 ? 7.731 2.988 -15.880 1.00 86.25 78 LEU A O 1
ATOM 596 N N . ARG A 1 79 ? 6.526 2.705 -13.985 1.00 87.81 79 ARG A N 1
ATOM 597 C CA . ARG A 1 79 ? 7.349 3.540 -13.119 1.00 87.81 79 ARG A CA 1
ATOM 598 C C . ARG A 1 79 ? 8.416 2.721 -12.410 1.00 87.81 79 ARG A C 1
ATOM 600 O O . ARG A 1 79 ? 8.345 1.496 -12.373 1.00 87.81 79 ARG A O 1
ATOM 607 N N . ARG A 1 80 ? 9.433 3.406 -11.892 1.00 90.50 80 ARG A N 1
ATOM 608 C CA . ARG A 1 80 ? 10.512 2.782 -11.119 1.00 90.50 80 ARG A CA 1
ATOM 609 C C . ARG A 1 80 ? 10.205 2.887 -9.636 1.00 90.50 80 ARG A C 1
ATOM 611 O O . ARG A 1 80 ? 9.589 3.864 -9.210 1.00 90.50 80 ARG A O 1
ATOM 618 N N . GLN A 1 81 ? 10.720 1.942 -8.863 1.00 91.62 81 GLN A N 1
ATOM 619 C CA . GLN A 1 81 ? 10.879 2.164 -7.435 1.00 91.62 81 GLN A CA 1
ATOM 620 C C . GLN A 1 81 ? 11.904 3.281 -7.236 1.00 91.62 81 GLN A C 1
ATOM 622 O O . GLN A 1 81 ? 12.832 3.440 -8.038 1.00 91.62 81 GLN A O 1
ATOM 627 N N . ARG A 1 82 ? 11.706 4.083 -6.199 1.00 92.25 82 ARG A N 1
ATOM 628 C CA . ARG A 1 82 ? 12.678 5.090 -5.772 1.00 92.25 82 ARG A CA 1
ATOM 629 C C . ARG A 1 82 ? 14.023 4.452 -5.375 1.00 92.25 82 ARG A C 1
ATOM 631 O O . ARG A 1 82 ? 14.083 3.262 -5.069 1.00 92.25 82 ARG A O 1
ATOM 638 N N . ALA A 1 83 ? 15.094 5.242 -5.379 1.00 90.88 83 ALA A N 1
ATOM 639 C CA . ALA A 1 83 ? 16.455 4.746 -5.147 1.00 90.88 83 ALA A CA 1
ATOM 640 C C . ALA A 1 83 ? 16.749 4.449 -3.666 1.00 90.88 83 ALA A C 1
ATOM 642 O O . ALA A 1 83 ? 17.605 3.629 -3.357 1.00 90.88 83 ALA A O 1
ATOM 643 N N . GLU A 1 84 ? 16.002 5.079 -2.761 1.00 91.44 84 GLU A N 1
ATOM 644 C CA . GLU A 1 84 ? 16.092 4.968 -1.302 1.00 91.44 84 GLU A CA 1
ATOM 645 C C . GLU A 1 84 ? 15.604 3.606 -0.775 1.00 91.44 84 GLU A C 1
ATOM 647 O O . GLU A 1 84 ? 15.641 3.342 0.424 1.00 91.44 84 GLU A O 1
ATOM 652 N N . GLY A 1 85 ? 15.130 2.734 -1.667 1.00 90.56 85 GLY A N 1
ATOM 653 C CA . GLY A 1 85 ? 14.692 1.386 -1.341 1.00 90.56 85 GLY A CA 1
ATOM 654 C C . GLY A 1 85 ? 13.265 1.315 -0.802 1.00 90.56 85 GLY A C 1
ATOM 655 O O . GLY A 1 85 ? 12.421 2.194 -1.029 1.00 90.56 85 GLY A O 1
ATOM 656 N N . THR A 1 86 ? 12.995 0.219 -0.099 1.00 95.38 86 THR A N 1
ATOM 657 C CA . THR A 1 86 ? 11.655 -0.232 0.301 1.00 95.38 86 THR A CA 1
ATOM 658 C C . THR A 1 86 ? 11.075 0.495 1.507 1.00 95.38 86 THR A C 1
ATOM 660 O O . THR A 1 86 ? 9.875 0.397 1.739 1.00 95.38 86 THR A O 1
ATOM 663 N N . ASP A 1 87 ? 11.892 1.227 2.261 1.00 96.19 87 ASP A N 1
ATOM 664 C CA . ASP A 1 87 ? 11.540 1.692 3.606 1.00 96.19 87 ASP A CA 1
ATOM 665 C C . ASP A 1 87 ? 11.262 3.190 3.633 1.00 96.19 87 ASP A C 1
ATOM 667 O O . ASP A 1 87 ? 12.166 4.015 3.484 1.00 96.19 87 ASP A O 1
ATOM 671 N N . LEU A 1 88 ? 9.997 3.578 3.767 1.00 94.44 88 LEU A N 1
ATOM 672 C CA . LEU A 1 88 ? 9.595 4.977 3.836 1.00 94.44 88 LEU A CA 1
ATOM 673 C C . LEU A 1 88 ? 9.795 5.494 5.261 1.00 94.44 88 LEU A C 1
ATOM 675 O O . LEU A 1 88 ? 9.122 5.046 6.189 1.00 94.44 88 LEU A O 1
ATOM 679 N N . LEU A 1 89 ? 10.715 6.446 5.401 1.00 93.75 89 LEU A N 1
ATOM 680 C CA . LEU A 1 89 ? 11.026 7.128 6.651 1.00 93.75 89 LEU A CA 1
ATOM 681 C C . LEU A 1 89 ? 10.391 8.526 6.654 1.00 93.75 89 LEU A C 1
ATOM 683 O O . LEU A 1 89 ? 10.474 9.241 5.655 1.00 93.75 89 LEU A O 1
ATOM 687 N N . GLU A 1 90 ? 9.806 8.919 7.779 1.00 91.25 90 GLU A N 1
ATOM 688 C CA . GLU A 1 90 ? 9.415 10.295 8.111 1.00 91.25 90 GLU A CA 1
ATOM 689 C C . GLU A 1 90 ? 10.109 10.653 9.423 1.00 91.25 90 GLU A C 1
ATOM 691 O O . GLU A 1 90 ? 9.981 9.911 10.389 1.00 91.25 90 GLU A O 1
ATOM 696 N N . ASP A 1 91 ? 10.911 11.720 9.448 1.00 89.62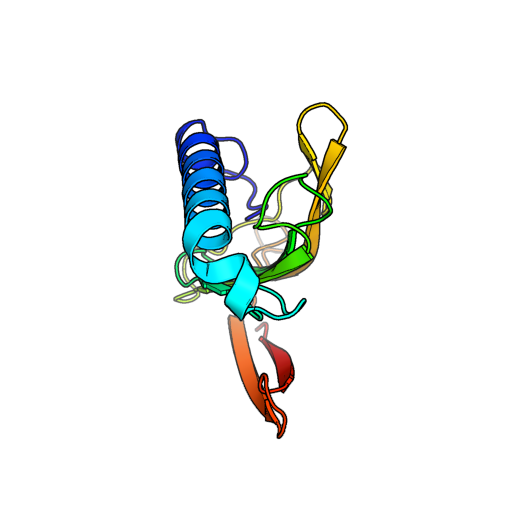 91 ASP A N 1
ATOM 697 C CA . ASP A 1 91 ? 11.675 12.133 10.637 1.00 89.62 91 ASP A CA 1
ATOM 698 C C . ASP A 1 91 ? 12.448 10.981 11.313 1.00 89.62 91 ASP A C 1
ATOM 700 O O . ASP A 1 91 ? 12.442 10.817 12.529 1.00 89.62 91 ASP A O 1
ATOM 704 N N . GLN A 1 92 ? 13.114 10.148 10.498 1.00 91.00 92 GLN A N 1
ATOM 705 C CA . GLN A 1 92 ? 13.838 8.925 10.906 1.00 91.00 92 GLN A CA 1
ATOM 706 C C . GLN A 1 92 ? 12.963 7.791 11.475 1.00 91.00 92 GLN A C 1
ATOM 708 O O . GLN A 1 92 ? 13.480 6.728 11.818 1.00 91.00 92 GLN A O 1
ATOM 713 N N . LYS A 1 93 ? 11.640 7.960 11.517 1.00 94.06 93 LYS A N 1
ATOM 714 C CA . LYS A 1 93 ? 10.676 6.921 11.880 1.00 94.06 93 LYS A CA 1
ATOM 715 C C . LYS A 1 93 ? 10.236 6.153 10.636 1.00 94.06 93 LYS A C 1
ATOM 717 O O . LYS A 1 93 ? 9.810 6.742 9.646 1.00 94.06 93 LYS A O 1
ATOM 722 N N . LEU A 1 94 ? 10.302 4.824 10.684 1.00 95.81 94 LEU A N 1
ATOM 723 C CA . LEU A 1 94 ? 9.761 3.969 9.627 1.00 95.81 94 LEU A CA 1
ATOM 724 C C . LEU A 1 94 ? 8.232 4.015 9.665 1.00 95.81 94 LEU A C 1
ATOM 726 O O . LEU A 1 94 ? 7.623 3.525 10.611 1.00 95.81 94 LEU A O 1
ATOM 730 N N . VAL A 1 95 ? 7.620 4.573 8.623 1.00 95.56 95 VAL A N 1
ATOM 731 C CA . VAL A 1 95 ? 6.160 4.746 8.536 1.00 95.56 95 VAL A CA 1
ATOM 732 C C . VAL A 1 95 ? 5.500 3.791 7.552 1.00 95.56 95 VAL A C 1
ATOM 734 O O . VAL A 1 95 ? 4.312 3.508 7.679 1.00 95.56 95 VAL A O 1
ATOM 737 N N . ALA A 1 96 ? 6.241 3.276 6.571 1.00 95.75 96 ALA A N 1
ATOM 738 C CA . ALA A 1 96 ? 5.737 2.263 5.654 1.00 95.75 96 ALA A CA 1
ATOM 739 C C . ALA A 1 96 ? 6.875 1.450 5.036 1.00 95.75 96 ALA A C 1
ATOM 741 O O . ALA A 1 96 ? 7.984 1.954 4.856 1.00 95.75 96 ALA A O 1
ATOM 742 N N . ARG A 1 97 ? 6.585 0.208 4.651 1.00 97.19 97 ARG A N 1
ATOM 743 C CA . ARG A 1 97 ? 7.516 -0.677 3.949 1.00 97.19 97 ARG A CA 1
ATOM 744 C C . ARG A 1 97 ? 6.866 -1.276 2.711 1.00 97.19 97 ARG A C 1
ATOM 746 O O . ARG A 1 97 ? 5.751 -1.788 2.762 1.00 97.19 97 ARG A O 1
ATOM 753 N N . SER A 1 98 ? 7.580 -1.205 1.596 1.00 95.75 98 SER A N 1
ATOM 754 C CA . SER A 1 98 ? 7.237 -1.876 0.345 1.00 95.75 98 SER A CA 1
ATOM 755 C C . SER A 1 98 ? 7.755 -3.311 0.395 1.00 95.75 98 SER A C 1
ATOM 757 O O . SER A 1 98 ? 8.959 -3.540 0.470 1.00 95.75 98 SER A O 1
ATOM 759 N N . HIS A 1 99 ? 6.844 -4.279 0.385 1.00 95.81 99 HIS A N 1
ATOM 760 C CA . HIS A 1 99 ? 7.165 -5.712 0.424 1.00 95.81 99 HIS A CA 1
ATOM 761 C C . HIS A 1 99 ? 7.320 -6.307 -0.977 1.00 95.81 99 HIS A C 1
ATOM 763 O O . HIS A 1 99 ? 8.003 -7.310 -1.164 1.00 95.81 99 HIS A O 1
ATOM 769 N N . LEU A 1 100 ? 6.684 -5.688 -1.972 1.00 94.25 100 LEU A N 1
ATOM 770 C CA . LEU A 1 100 ? 6.809 -6.048 -3.378 1.00 94.25 100 LEU A CA 1
ATOM 771 C C . LEU A 1 100 ? 6.671 -4.792 -4.228 1.00 94.25 100 LEU A C 1
ATOM 773 O O . LEU A 1 100 ? 5.712 -4.043 -4.061 1.00 94.25 100 LEU A O 1
ATOM 777 N N . PHE A 1 101 ? 7.564 -4.628 -5.201 1.00 93.06 101 PHE A N 1
ATOM 778 C CA . PHE A 1 101 ? 7.443 -3.608 -6.233 1.00 93.06 101 PHE A CA 1
ATOM 779 C C . PHE A 1 101 ? 7.695 -4.220 -7.610 1.00 93.06 101 PHE A C 1
ATOM 781 O O . PHE A 1 101 ? 8.779 -4.724 -7.897 1.00 93.06 101 PHE A O 1
ATOM 788 N N . VAL A 1 102 ? 6.699 -4.137 -8.484 1.00 91.69 102 VAL A N 1
ATOM 789 C CA . VAL A 1 102 ? 6.767 -4.557 -9.882 1.00 91.69 102 VAL A CA 1
ATOM 790 C C . VAL A 1 102 ? 6.528 -3.331 -10.749 1.00 91.69 102 VAL A C 1
ATOM 792 O O . VAL A 1 102 ? 5.421 -2.802 -10.857 1.00 91.69 102 VAL A O 1
ATOM 795 N N . GLY A 1 103 ? 7.598 -2.872 -11.379 1.00 90.00 103 GLY A N 1
ATOM 796 C CA . GLY A 1 103 ? 7.578 -1.752 -12.303 1.00 90.00 103 GLY A CA 1
ATOM 797 C C . GLY A 1 103 ? 8.711 -1.873 -13.310 1.00 90.00 103 GLY A C 1
ATOM 798 O O . GLY A 1 103 ? 9.279 -2.943 -13.508 1.00 90.00 103 GLY A O 1
ATOM 799 N N . ARG A 1 104 ? 9.050 -0.768 -13.969 1.00 90.00 104 ARG A N 1
ATOM 800 C CA . ARG A 1 104 ? 10.085 -0.761 -15.007 1.00 90.00 104 ARG A CA 1
ATOM 801 C C . ARG A 1 104 ? 11.481 -0.822 -14.402 1.00 90.00 104 ARG A C 1
ATOM 803 O O . ARG A 1 104 ? 11.792 -0.026 -13.518 1.00 90.00 104 ARG A O 1
ATOM 810 N N . THR A 1 105 ? 12.368 -1.629 -14.975 1.00 88.81 105 THR A N 1
ATOM 811 C CA . THR A 1 105 ? 13.795 -1.672 -14.605 1.00 88.81 105 THR A CA 1
ATOM 812 C C . THR A 1 105 ? 14.704 -1.584 -15.842 1.00 88.81 105 THR A C 1
ATOM 814 O O . THR A 1 105 ? 14.226 -1.444 -16.972 1.00 88.81 105 THR A O 1
ATOM 817 N N . GLY A 1 106 ? 16.025 -1.526 -15.621 1.00 88.38 106 GLY A N 1
ATOM 818 C CA . GLY A 1 106 ? 17.039 -1.461 -16.687 1.00 88.38 106 GLY A CA 1
ATOM 819 C C . GLY A 1 106 ? 17.009 -0.188 -17.547 1.00 88.38 106 GLY A C 1
ATOM 820 O O . GLY A 1 106 ? 16.252 0.737 -17.260 1.00 88.38 106 GLY A O 1
ATOM 821 N N . GLN A 1 107 ? 17.862 -0.063 -18.564 1.00 85.38 107 GLN A N 1
ATOM 822 C CA . GLN A 1 107 ? 17.993 1.149 -19.395 1.00 85.38 107 GLN A CA 1
ATOM 823 C C . GLN A 1 107 ? 18.277 0.798 -20.861 1.00 85.38 107 GLN A C 1
ATOM 825 O O . GLN A 1 107 ? 18.808 -0.267 -21.155 1.00 85.38 107 GLN A O 1
ATOM 830 N N . GLY A 1 108 ? 17.932 1.704 -21.785 1.00 86.31 108 GLY A N 1
ATOM 831 C CA . GLY A 1 108 ? 18.194 1.513 -23.216 1.00 86.31 108 GLY A CA 1
ATOM 832 C C . GLY A 1 108 ? 17.547 0.242 -23.773 1.00 86.31 108 GLY A C 1
ATOM 833 O O . GLY A 1 108 ? 16.343 0.042 -23.601 1.00 86.31 108 GLY A O 1
ATOM 834 N N . SER A 1 109 ? 18.361 -0.595 -24.421 1.00 84.31 109 SER A N 1
ATOM 835 C CA . SER A 1 109 ? 17.986 -1.915 -24.945 1.00 84.31 109 SER A CA 1
ATOM 836 C C . SER A 1 109 ? 17.740 -2.964 -23.857 1.00 84.31 109 SER A C 1
ATOM 838 O O . SER A 1 109 ? 17.017 -3.917 -24.105 1.00 84.31 109 SER A O 1
ATOM 840 N N . GLN A 1 110 ? 18.263 -2.763 -22.644 1.00 85.94 110 GLN A N 1
ATOM 841 C CA . GLN A 1 110 ? 18.064 -3.645 -21.487 1.00 85.94 110 GLN A CA 1
ATOM 842 C C . GLN A 1 110 ? 16.870 -3.194 -20.635 1.00 85.94 110 GLN A C 1
ATOM 844 O O . GLN A 1 110 ? 16.926 -3.213 -19.409 1.00 85.94 110 GLN A O 1
ATOM 849 N N . LYS A 1 111 ? 15.822 -2.634 -21.250 1.00 87.50 111 LYS A N 1
ATOM 850 C CA . LYS A 1 111 ? 14.672 -2.090 -20.516 1.00 87.50 111 LYS A CA 1
ATOM 851 C C . LYS A 1 111 ? 13.607 -3.168 -20.327 1.00 87.50 111 LYS A C 1
ATOM 853 O O . LYS A 1 111 ? 13.004 -3.609 -21.296 1.00 87.50 111 LYS A O 1
ATOM 858 N N . HIS A 1 112 ? 13.288 -3.431 -19.070 1.00 87.88 112 HIS A N 1
ATOM 859 C CA . HIS A 1 112 ? 12.315 -4.424 -18.619 1.00 87.88 112 HIS A CA 1
ATOM 860 C C . HIS A 1 112 ? 10.982 -3.752 -18.277 1.00 87.88 112 HIS A C 1
ATOM 862 O O . HIS A 1 112 ? 10.965 -2.705 -17.616 1.00 87.88 112 HIS A O 1
ATOM 868 N N . ARG A 1 113 ? 9.865 -4.291 -18.774 1.00 88.06 113 ARG A N 1
ATOM 869 C CA . ARG A 1 113 ? 8.508 -3.730 -18.634 1.00 88.06 113 ARG A CA 1
ATOM 870 C C . ARG A 1 113 ? 7.502 -4.851 -18.350 1.00 88.06 113 ARG A C 1
ATOM 872 O O . ARG A 1 113 ? 6.723 -5.199 -19.238 1.00 88.06 113 ARG A O 1
ATOM 879 N N . PRO A 1 114 ? 7.489 -5.387 -17.125 1.00 88.44 114 PRO A N 1
ATOM 880 C CA . PRO A 1 114 ? 6.603 -6.486 -16.784 1.00 88.44 114 PRO A CA 1
ATOM 881 C C . PRO A 1 114 ? 5.133 -6.058 -16.825 1.00 88.44 114 PRO A C 1
ATOM 883 O O . PRO A 1 114 ? 4.745 -5.040 -16.247 1.00 88.44 114 PRO A O 1
ATOM 886 N N . TYR A 1 115 ? 4.294 -6.877 -17.447 1.00 87.31 115 TYR A N 1
ATOM 887 C CA . TYR A 1 115 ? 2.854 -6.828 -17.240 1.00 87.31 115 TYR A CA 1
ATOM 888 C C . TYR A 1 115 ? 2.535 -7.487 -15.906 1.00 87.31 115 TYR A C 1
ATOM 890 O O . TYR A 1 115 ? 3.072 -8.544 -15.575 1.00 87.31 115 TYR A O 1
ATOM 898 N N . SER A 1 116 ? 1.659 -6.859 -15.128 1.00 87.50 116 SER A N 1
ATOM 899 C CA . SER A 1 116 ? 1.228 -7.414 -13.853 1.00 87.50 116 SER A CA 1
ATOM 900 C C . SER A 1 116 ? -0.277 -7.315 -13.687 1.00 87.50 116 SER A C 1
ATOM 902 O O . SER A 1 116 ? -0.912 -6.365 -14.145 1.00 87.50 116 SER A O 1
ATOM 904 N N . CYS A 1 117 ? -0.849 -8.317 -13.033 1.00 87.38 117 CYS A N 1
ATOM 905 C CA . CYS A 1 117 ? -2.219 -8.287 -12.555 1.00 87.38 117 CYS A CA 1
ATOM 906 C C . CYS A 1 117 ? -2.299 -8.909 -11.160 1.00 87.38 117 CYS A C 1
ATOM 908 O O . CYS A 1 117 ? -1.329 -9.468 -10.639 1.00 87.38 117 CYS A O 1
ATOM 910 N N . LEU A 1 118 ? -3.460 -8.760 -10.532 1.00 90.38 118 LEU A N 1
ATOM 911 C CA . LEU A 1 118 ? -3.693 -9.197 -9.167 1.00 90.38 118 LEU A CA 1
ATOM 912 C C . LEU A 1 118 ? -4.845 -10.192 -9.142 1.00 90.38 118 LEU A C 1
ATOM 914 O O . LEU A 1 118 ? -5.952 -9.873 -9.573 1.00 90.38 118 LEU A O 1
ATOM 918 N N . ARG A 1 119 ? -4.598 -11.383 -8.596 1.00 92.69 119 ARG A N 1
ATOM 919 C CA . ARG A 1 119 ? -5.656 -12.318 -8.219 1.00 92.69 119 ARG A CA 1
ATOM 920 C C . ARG A 1 119 ? -5.846 -12.264 -6.709 1.00 92.69 119 ARG A C 1
ATOM 922 O O . ARG A 1 119 ? -4.898 -12.493 -5.961 1.00 92.69 119 ARG A O 1
ATOM 929 N N . ILE A 1 120 ? -7.077 -12.016 -6.277 1.00 93.81 120 ILE A N 1
ATOM 930 C CA . ILE A 1 120 ? -7.471 -12.034 -4.867 1.00 93.81 120 ILE A CA 1
ATOM 931 C C . ILE A 1 120 ? -8.439 -13.198 -4.677 1.00 93.81 120 ILE A C 1
ATOM 933 O O . ILE A 1 120 ? -9.542 -13.171 -5.216 1.00 93.81 120 ILE A O 1
ATOM 937 N N . ASP A 1 121 ? -8.031 -14.220 -3.923 1.00 95.94 121 ASP A N 1
ATOM 938 C CA . ASP A 1 121 ? -8.989 -15.210 -3.431 1.00 95.94 121 ASP A CA 1
ATOM 939 C C . ASP A 1 121 ? -9.549 -14.724 -2.093 1.00 95.94 121 ASP A C 1
ATOM 941 O O . ASP A 1 121 ? -8.786 -14.470 -1.158 1.00 95.94 121 ASP A O 1
ATOM 945 N N . VAL A 1 122 ? -10.873 -14.668 -1.984 1.00 95.19 122 VAL A N 1
ATOM 946 C CA . VAL A 1 122 ? -11.569 -14.407 -0.720 1.00 95.19 122 VAL A CA 1
ATOM 947 C C . VAL A 1 122 ? -11.841 -15.740 -0.026 1.00 95.19 122 VAL A C 1
ATOM 949 O O . VAL A 1 122 ? -12.290 -16.701 -0.655 1.00 95.19 122 VAL A O 1
ATOM 952 N N . LYS A 1 123 ? -11.516 -15.814 1.261 1.00 95.69 123 LYS A N 1
ATOM 953 C CA . LYS A 1 123 ? -11.720 -16.969 2.137 1.00 95.69 123 LYS A CA 1
ATOM 954 C C . LYS A 1 123 ? -12.779 -16.653 3.187 1.00 95.69 123 LYS A C 1
ATOM 956 O O . LYS A 1 123 ? -13.124 -15.496 3.419 1.00 95.69 123 LYS A O 1
ATOM 961 N N . ASP A 1 124 ? -13.275 -17.706 3.815 1.00 92.75 124 ASP A N 1
ATOM 962 C CA . ASP A 1 124 ? -14.183 -17.643 4.950 1.00 92.75 124 ASP A CA 1
ATOM 963 C C . ASP A 1 124 ? -13.555 -16.931 6.165 1.00 92.75 124 ASP A C 1
ATOM 965 O O . ASP A 1 124 ? -12.336 -16.927 6.368 1.00 92.75 124 ASP A O 1
ATOM 969 N N . GLY A 1 125 ? -14.408 -16.287 6.965 1.00 88.62 125 GLY A N 1
ATOM 970 C CA . GLY A 1 125 ? -14.023 -15.512 8.146 1.00 88.62 125 GLY A CA 1
ATOM 971 C C . GLY A 1 125 ? -14.871 -14.252 8.335 1.00 88.62 125 GLY A C 1
ATOM 972 O O . GLY A 1 125 ? -15.528 -13.785 7.406 1.00 88.62 125 GLY A O 1
ATOM 973 N N . CYS A 1 126 ? -14.843 -13.698 9.549 1.00 85.44 126 CYS A N 1
ATOM 974 C CA . CYS A 1 126 ? -15.373 -12.372 9.862 1.00 85.44 126 CYS A CA 1
ATOM 975 C C . CYS A 1 126 ? -14.321 -11.618 10.703 1.00 85.44 126 CYS A C 1
ATOM 977 O O . CYS A 1 126 ? -14.199 -11.909 11.894 1.00 85.44 126 CYS A O 1
ATOM 979 N N . PRO A 1 127 ? -13.515 -10.715 10.106 1.00 85.88 127 PRO A N 1
ATOM 980 C CA . PRO A 1 127 ? -13.566 -10.264 8.710 1.00 85.88 127 PRO A CA 1
ATOM 981 C C . PRO A 1 127 ? -13.119 -11.348 7.703 1.00 85.88 127 PRO A C 1
ATOM 983 O O . PRO A 1 127 ? -12.464 -12.323 8.094 1.00 85.88 127 PRO A O 1
ATOM 986 N N . PRO A 1 128 ? -13.490 -11.218 6.412 1.00 89.06 128 PRO A N 1
ATOM 987 C CA . PRO A 1 128 ? -13.040 -12.138 5.371 1.00 89.06 128 PRO A CA 1
ATOM 988 C C . PRO A 1 128 ? -11.511 -12.148 5.279 1.00 89.06 128 PRO A C 1
ATOM 990 O O . PRO A 1 128 ? -10.856 -11.115 5.399 1.00 89.06 128 PRO A O 1
ATOM 993 N N . LYS A 1 129 ? -10.931 -13.325 5.032 1.00 91.25 129 LYS A N 1
ATOM 994 C CA . LYS A 1 129 ? -9.482 -13.472 4.832 1.00 91.25 129 LYS A CA 1
ATOM 995 C C . LYS A 1 129 ? -9.154 -13.434 3.342 1.00 91.25 129 LYS A C 1
ATOM 997 O O . LYS A 1 129 ? -9.915 -13.946 2.525 1.00 91.25 129 LYS A O 1
ATOM 1002 N N . PHE A 1 130 ? -7.998 -12.887 2.977 1.00 93.12 130 PHE A N 1
ATOM 1003 C CA . PHE A 1 130 ? -7.588 -12.751 1.576 1.00 93.12 130 PHE A CA 1
ATOM 1004 C C . PHE A 1 130 ? -6.290 -13.505 1.290 1.00 93.12 130 PHE A C 1
ATOM 1006 O O . PHE A 1 130 ? -5.333 -13.421 2.057 1.00 93.12 130 PHE A O 1
ATOM 1013 N N . ILE A 1 131 ? -6.232 -14.206 0.154 1.00 94.81 131 ILE A N 1
ATOM 1014 C CA . ILE A 1 131 ? -4.970 -14.669 -0.437 1.00 94.81 131 ILE A CA 1
ATOM 1015 C C . ILE A 1 131 ? -4.686 -13.815 -1.663 1.00 94.81 131 ILE A C 1
ATOM 1017 O O . ILE A 1 131 ? -5.383 -13.901 -2.677 1.00 94.81 131 ILE A O 1
ATOM 1021 N N . ILE A 1 132 ? -3.632 -13.016 -1.564 1.00 93.31 132 ILE A N 1
ATOM 1022 C CA . ILE A 1 132 ? -3.195 -12.102 -2.611 1.00 93.31 132 ILE A CA 1
ATOM 1023 C C . ILE A 1 132 ? -2.130 -12.789 -3.462 1.00 93.31 132 ILE A C 1
ATOM 1025 O O . ILE A 1 132 ? -1.103 -13.225 -2.943 1.00 93.31 132 ILE A O 1
ATOM 1029 N N . ARG A 1 133 ? -2.358 -12.883 -4.777 1.00 94.56 133 ARG A N 1
ATOM 1030 C CA . ARG A 1 133 ? -1.389 -13.428 -5.735 1.00 94.56 133 ARG A CA 1
ATOM 1031 C C . ARG A 1 133 ? -1.076 -12.414 -6.832 1.00 94.56 133 ARG A C 1
ATOM 1033 O O . ARG A 1 133 ? -1.880 -12.245 -7.754 1.00 94.56 133 ARG A O 1
ATOM 1040 N N . PRO A 1 134 ? 0.089 -11.756 -6.744 1.00 91.81 134 PRO A N 1
ATOM 1041 C CA . PRO A 1 134 ? 0.695 -11.055 -7.865 1.00 91.81 134 PRO A CA 1
ATOM 1042 C C . PRO A 1 134 ? 0.955 -12.035 -9.008 1.00 91.81 134 PRO A C 1
ATOM 1044 O O . PRO A 1 134 ? 1.573 -13.079 -8.804 1.00 91.81 134 PRO A O 1
ATOM 1047 N N . LEU A 1 135 ? 0.498 -11.698 -10.207 1.00 91.19 135 LEU A N 1
ATOM 1048 C CA . LEU A 1 135 ? 0.842 -12.410 -11.431 1.00 91.19 135 LEU A CA 1
ATOM 1049 C C . LEU A 1 135 ? 1.671 -11.459 -12.283 1.00 91.19 135 LEU A C 1
ATOM 1051 O O . LEU A 1 135 ? 1.243 -10.334 -12.534 1.00 91.19 135 LEU A O 1
ATOM 1055 N N . VAL A 1 136 ? 2.862 -11.894 -12.688 1.00 89.75 136 VAL A N 1
ATOM 1056 C CA . VAL A 1 136 ? 3.823 -11.067 -13.421 1.00 89.75 136 VAL A CA 1
ATOM 1057 C C . VAL A 1 136 ? 4.294 -11.831 -14.647 1.00 89.75 136 VAL A C 1
ATOM 1059 O O . VAL A 1 136 ? 4.697 -12.987 -14.538 1.00 89.75 136 VAL A O 1
ATOM 1062 N N . VAL A 1 137 ? 4.234 -11.180 -15.804 1.00 87.88 137 VAL A N 1
ATOM 1063 C CA . VAL A 1 137 ? 4.722 -11.707 -17.079 1.00 87.88 137 VAL A CA 1
ATOM 1064 C C . VAL A 1 137 ? 5.605 -10.652 -17.724 1.00 87.88 137 VAL A C 1
ATOM 1066 O O . VAL A 1 137 ? 5.250 -9.475 -17.771 1.00 87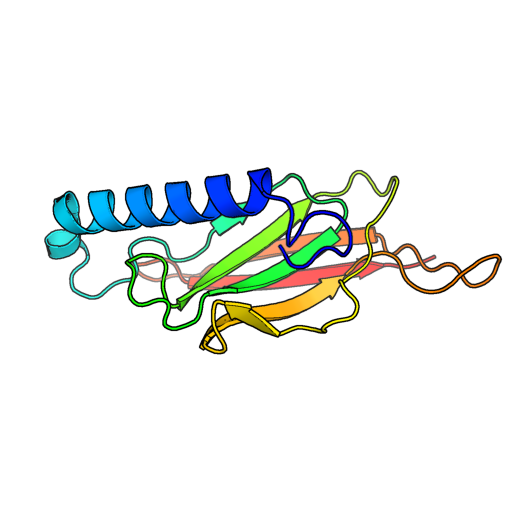.88 137 VAL A O 1
ATOM 1069 N N . GLU A 1 138 ? 6.749 -11.071 -18.243 1.00 79.88 138 GLU A N 1
ATOM 1070 C CA . GLU A 1 138 ? 7.625 -10.235 -19.054 1.00 79.88 138 GLU A CA 1
ATOM 1071 C C . GLU A 1 138 ? 7.910 -10.957 -20.375 1.00 79.88 138 GLU A C 1
ATOM 1073 O O . GLU A 1 138 ? 8.074 -12.179 -20.387 1.00 79.88 138 GLU A O 1
ATOM 1078 N N . HIS A 1 139 ? 7.887 -10.199 -21.471 1.00 65.56 139 HIS A N 1
ATOM 1079 C CA . HIS A 1 139 ? 8.167 -10.662 -22.830 1.00 65.56 139 HIS A CA 1
ATOM 1080 C C . HIS A 1 139 ? 9.490 -10.084 -23.315 1.00 65.56 139 HIS A C 1
ATOM 1082 O O . HIS A 1 139 ? 9.751 -8.900 -22.991 1.00 65.56 139 HIS A O 1
#

Foldseek 3Di:
DQFAPPCPDPVNVVVVVVVLVVLQVCCVVCVVVCVPPQPDAEAEAEDAQKWWWKAFDPPVTSSHRHIYTDDYHPLPPWTDGHPVAFFDDDPNDGGMGTPDIGTWDDDDPRIWRKDKDWDWDWDDDVVIDIDIDIDIDTD

Sequence (139 aa):
MLEATKWNQGQTLAVRDRLRDVFDAVAAEVGSLAEGRPLVDLVLNSHAQCLEYLQTMDTGHAESNINWIVCGGSGYSLRRQRAEGTDLLEDQKLVARSHLFVGRTGQGSQKHRPYSCLRIDVKDGCPPKFIIRPLVVEH

pLDDT: mean 89.12, std 7.66, range [61.25, 97.19]

Nearest PDB structures (foldseek):
  1p1h-assembly1_D  TM=2.899E-01  e=2.020E+00  Saccharomyces cerevisiae
  1p1f-assembly1_A-2  TM=2.927E-01  e=2.406E+00  Saccharomyces cerevisiae
  1p1j-assembly1_B  TM=2.959E-01  e=2.866E+00  Saccharomyces cerevisiae
  1p1h-assembly1_C  TM=2.924E-01  e=3.037E+00  Saccharomyces cerevisiae
  1jkf-assembly1_A-2  TM=3.291E-01  e=7.279E+00  Saccharomyces cerevisiae